Protein AF-A0A967HNA2-F1 (afdb_monomer_lite)

Radius of gyration: 12.86 Å; chains: 1; bounding box: 31×28×25 Å

Structure (mmCIF, N/CA/C/O backbone):
data_AF-A0A967HNA2-F1
#
_entry.id   AF-A0A967HNA2-F1
#
loop_
_atom_site.group_PDB
_atom_site.id
_atom_site.type_symbol
_atom_site.label_atom_id
_atom_site.label_alt_id
_atom_site.label_comp_id
_atom_site.label_asym_id
_atom_site.label_entity_id
_atom_site.label_seq_id
_atom_site.pdbx_PDB_ins_code
_atom_site.Cartn_x
_atom_site.Cartn_y
_atom_site.Cartn_z
_atom_site.occupancy
_atom_site.B_iso_or_equiv
_atom_site.auth_seq_id
_atom_site.auth_comp_id
_atom_site.auth_asym_id
_atom_site.auth_atom_id
_atom_site.pdbx_PDB_model_num
ATOM 1 N N . MET A 1 1 ? 14.738 -10.761 -9.903 1.00 48.09 1 MET A N 1
ATOM 2 C CA . MET A 1 1 ? 13.693 -10.034 -9.154 1.00 48.09 1 MET A CA 1
ATOM 3 C C . MET A 1 1 ? 12.443 -10.009 -10.006 1.00 48.09 1 MET A C 1
ATOM 5 O O . MET A 1 1 ? 12.567 -9.798 -11.205 1.00 48.09 1 MET A O 1
ATOM 9 N N . LEU A 1 2 ? 11.286 -10.300 -9.420 1.00 54.34 2 LEU A N 1
ATOM 10 C CA . LEU A 1 2 ? 9.999 -10.267 -10.107 1.00 54.34 2 LEU A CA 1
ATOM 11 C C . LEU A 1 2 ? 9.436 -8.846 -9.974 1.00 54.34 2 LEU A C 1
ATOM 13 O O . LEU A 1 2 ? 9.211 -8.406 -8.851 1.00 54.34 2 LEU A O 1
ATOM 17 N N . LEU A 1 3 ? 9.257 -8.134 -11.091 1.00 56.19 3 LEU A N 1
ATOM 18 C CA . LEU A 1 3 ? 8.514 -6.872 -11.096 1.00 56.19 3 LEU A CA 1
ATOM 19 C C . LEU A 1 3 ? 7.024 -7.213 -11.031 1.00 56.19 3 LEU A C 1
ATOM 21 O O . LEU A 1 3 ? 6.482 -7.767 -11.987 1.00 56.19 3 LEU A O 1
ATOM 25 N N . LEU A 1 4 ? 6.376 -6.903 -9.912 1.00 63.75 4 LEU A N 1
ATOM 26 C CA . LEU A 1 4 ? 4.923 -6.974 -9.793 1.00 63.75 4 LEU A CA 1
ATOM 27 C C . LEU A 1 4 ? 4.387 -5.553 -9.693 1.00 63.75 4 LEU A C 1
ATOM 29 O O . LEU A 1 4 ? 4.648 -4.846 -8.721 1.00 63.75 4 LEU A O 1
ATOM 33 N N . ASP A 1 5 ? 3.640 -5.153 -10.719 1.00 72.44 5 ASP A N 1
ATOM 34 C CA . ASP A 1 5 ? 2.912 -3.891 -10.717 1.00 72.44 5 ASP A CA 1
ATOM 35 C C . ASP A 1 5 ? 1.947 -3.848 -9.524 1.00 72.44 5 ASP A C 1
ATOM 37 O O . ASP A 1 5 ? 1.309 -4.846 -9.178 1.00 72.44 5 ASP A O 1
ATOM 41 N N . SER A 1 6 ? 1.813 -2.684 -8.899 1.00 70.31 6 SER A N 1
ATOM 42 C CA . SER A 1 6 ? 0.998 -2.499 -7.696 1.00 70.31 6 SER A CA 1
ATOM 43 C C . SER A 1 6 ? -0.483 -2.793 -7.935 1.00 70.31 6 SER A C 1
ATOM 45 O O . SER A 1 6 ? -1.171 -3.282 -7.040 1.00 70.31 6 SER A O 1
ATOM 47 N N . ARG A 1 7 ? -0.965 -2.621 -9.1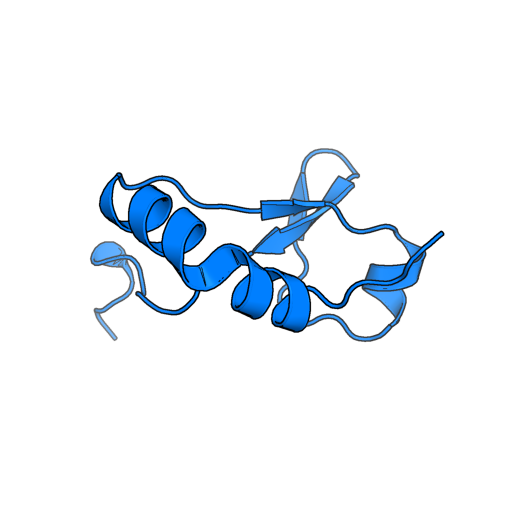73 1.00 74.38 7 ARG A N 1
ATOM 48 C CA . ARG A 1 7 ? -2.304 -3.076 -9.588 1.00 74.38 7 ARG A CA 1
ATOM 49 C C . ARG A 1 7 ? -2.447 -4.594 -9.522 1.00 74.38 7 ARG A C 1
ATOM 51 O O . ARG A 1 7 ? -3.419 -5.088 -8.964 1.00 74.38 7 ARG A O 1
ATOM 58 N N . PHE A 1 8 ? -1.460 -5.324 -10.036 1.00 78.50 8 PHE A N 1
ATOM 59 C CA . PHE A 1 8 ? -1.463 -6.785 -10.007 1.00 78.50 8 PHE A CA 1
ATOM 60 C C . PHE A 1 8 ? -1.384 -7.316 -8.571 1.00 78.50 8 PHE A C 1
ATOM 62 O O . PHE A 1 8 ? -2.059 -8.281 -8.222 1.00 78.50 8 PHE A O 1
ATOM 69 N N . LEU A 1 9 ? -0.608 -6.653 -7.706 1.00 77.81 9 LEU A N 1
ATOM 70 C CA . LEU A 1 9 ? -0.562 -6.988 -6.283 1.00 77.81 9 LEU A CA 1
ATOM 71 C C . LEU A 1 9 ? -1.916 -6.735 -5.598 1.00 77.81 9 LEU A C 1
ATOM 73 O O . LEU A 1 9 ? -2.367 -7.558 -4.801 1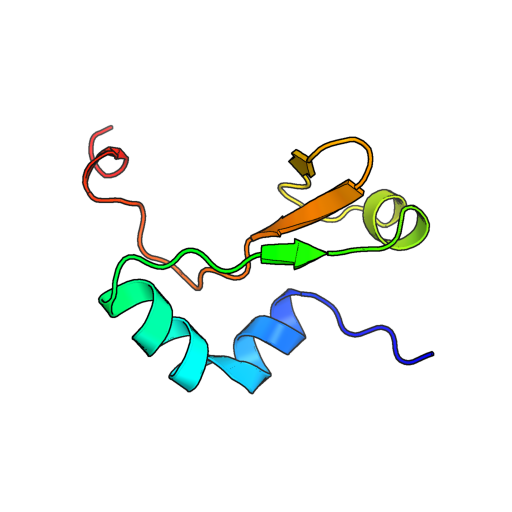.00 77.81 9 LEU A O 1
ATOM 77 N N . GLY A 1 10 ? -2.579 -5.628 -5.943 1.00 78.31 10 GLY A N 1
ATOM 78 C CA . GLY A 1 10 ? -3.931 -5.310 -5.487 1.00 78.31 10 GLY A CA 1
ATOM 79 C C . GLY A 1 10 ? -4.958 -6.371 -5.887 1.00 78.31 10 GLY A C 1
ATOM 80 O O . GLY A 1 10 ? -5.770 -6.776 -5.060 1.00 78.31 10 GLY A O 1
ATOM 81 N N . GLU A 1 11 ? -4.887 -6.879 -7.119 1.00 81.81 11 GLU A N 1
ATOM 82 C CA . GLU A 1 11 ? -5.747 -7.969 -7.599 1.00 81.81 11 GLU A CA 1
ATOM 83 C C . GLU A 1 11 ? -5.464 -9.286 -6.866 1.00 81.81 11 GLU A C 1
ATOM 85 O O . GLU A 1 11 ? -6.387 -9.939 -6.375 1.00 81.81 11 GLU A O 1
ATOM 90 N N . LEU A 1 12 ? -4.187 -9.656 -6.730 1.00 84.50 12 LEU A N 1
ATOM 91 C CA . LEU A 1 12 ? -3.770 -10.905 -6.091 1.00 84.50 12 LEU A CA 1
A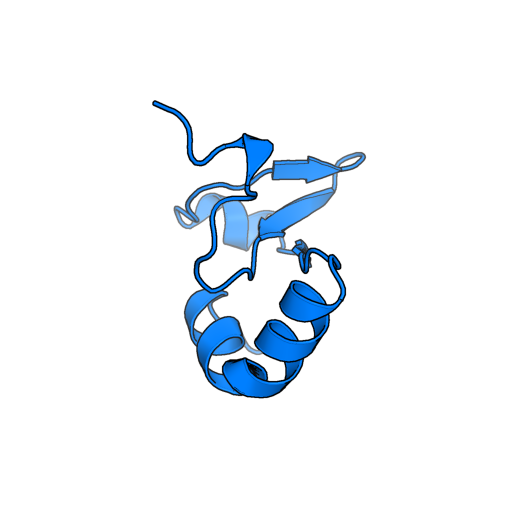TOM 92 C C . LEU A 1 12 ? -4.172 -10.972 -4.610 1.00 84.50 12 LEU A C 1
ATOM 94 O O . LEU A 1 12 ? -4.526 -12.039 -4.106 1.00 84.50 12 LEU A O 1
ATOM 98 N N . TYR A 1 13 ? -4.136 -9.834 -3.915 1.00 84.94 13 TYR A N 1
ATOM 99 C CA . TYR A 1 13 ? -4.438 -9.727 -2.487 1.00 84.94 13 TYR A CA 1
ATOM 100 C C . TYR A 1 13 ? -5.746 -8.987 -2.190 1.00 84.94 13 TYR A C 1
ATOM 102 O O . TYR A 1 13 ? -5.946 -8.541 -1.060 1.00 84.94 13 TYR A O 1
ATOM 110 N N . ALA A 1 14 ? -6.674 -8.909 -3.147 1.00 83.38 14 ALA A N 1
ATOM 111 C CA . ALA A 1 14 ? -7.910 -8.139 -3.003 1.00 83.38 14 ALA A CA 1
ATOM 112 C C . ALA A 1 14 ? -8.700 -8.488 -1.724 1.00 83.38 14 ALA A C 1
ATOM 114 O O . ALA A 1 14 ? -9.095 -7.606 -0.966 1.00 83.38 14 ALA A O 1
ATOM 115 N N . GLY A 1 15 ? -8.876 -9.782 -1.429 1.00 87.31 15 GLY A N 1
ATOM 116 C CA . GLY A 1 15 ? -9.601 -10.239 -0.236 1.00 87.31 15 GLY A CA 1
ATOM 117 C C . GLY A 1 15 ? -8.946 -9.808 1.088 1.00 87.31 15 GLY A C 1
ATOM 118 O O . GLY A 1 15 ? -9.615 -9.211 1.932 1.00 8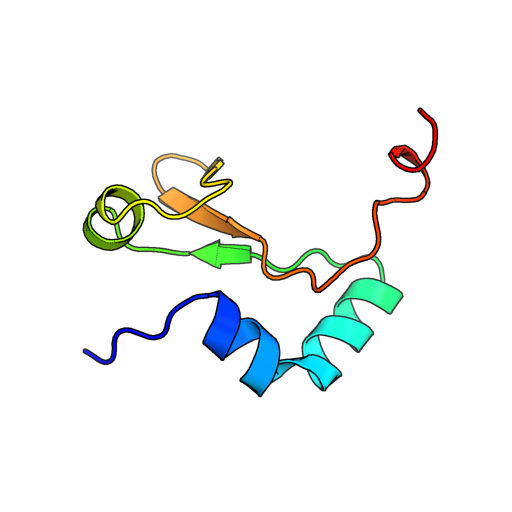7.31 15 GLY A O 1
ATOM 119 N N . PRO A 1 16 ? -7.654 -10.110 1.317 1.00 88.19 16 PRO A N 1
ATOM 120 C CA . PRO A 1 16 ? -6.919 -9.612 2.480 1.00 88.19 16 PRO A CA 1
ATOM 121 C C . PRO A 1 16 ? -6.892 -8.082 2.604 1.00 88.19 16 PRO A C 1
ATOM 123 O O . PRO A 1 16 ? -7.129 -7.573 3.699 1.00 88.19 16 PRO A O 1
ATOM 126 N N . LEU A 1 17 ? -6.661 -7.357 1.505 1.00 86.81 17 LEU A N 1
ATOM 127 C CA . LEU A 1 17 ? -6.617 -5.890 1.502 1.00 86.81 17 LEU A CA 1
ATOM 128 C C . LEU A 1 17 ? -7.966 -5.282 1.900 1.00 86.81 17 LEU A C 1
ATOM 130 O O . LEU A 1 17 ? -7.998 -4.373 2.724 1.00 86.81 17 LEU A O 1
ATOM 134 N N . ALA A 1 18 ? -9.076 -5.844 1.415 1.00 84.88 18 ALA A N 1
ATOM 135 C CA . ALA A 1 18 ? -10.415 -5.408 1.803 1.00 84.88 18 ALA A CA 1
ATOM 136 C C . ALA A 1 18 ? -10.681 -5.579 3.310 1.00 84.88 18 ALA A C 1
ATOM 138 O O . ALA A 1 18 ? -11.327 -4.734 3.926 1.00 84.88 18 ALA A O 1
ATOM 139 N N . ARG A 1 19 ? -10.162 -6.643 3.943 1.00 87.69 19 ARG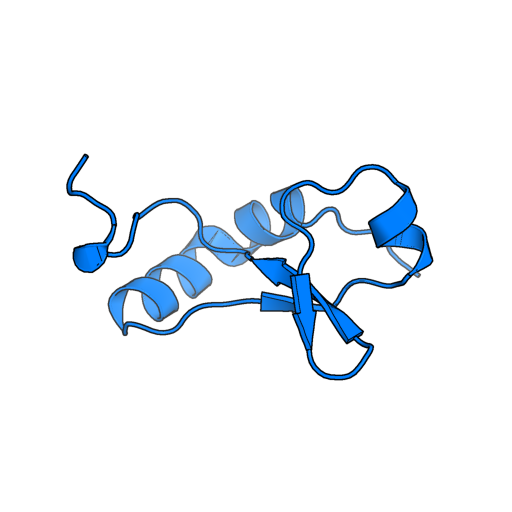 A N 1
ATOM 140 C CA . ARG A 1 19 ? -10.307 -6.838 5.400 1.00 87.69 19 ARG A CA 1
ATOM 141 C C . ARG A 1 19 ? -9.506 -5.819 6.206 1.00 87.69 19 ARG A C 1
ATOM 143 O O . ARG A 1 19 ? -9.982 -5.359 7.239 1.00 87.69 19 ARG A O 1
ATOM 150 N N . LEU A 1 20 ? -8.302 -5.476 5.747 1.00 87.31 20 LEU A N 1
ATOM 151 C CA . LEU A 1 20 ? -7.485 -4.434 6.373 1.00 87.31 20 LEU A CA 1
ATOM 152 C C . LEU A 1 20 ? -8.161 -3.067 6.247 1.00 87.31 20 LEU A C 1
ATOM 154 O O . LEU A 1 20 ? -8.274 -2.349 7.237 1.00 87.31 20 LEU A O 1
ATOM 158 N N . GLU A 1 21 ? -8.706 -2.757 5.074 1.00 85.06 21 GLU A N 1
ATOM 159 C CA . GLU A 1 21 ? -9.461 -1.526 4.842 1.00 85.06 21 GLU A CA 1
ATOM 160 C C . GLU A 1 21 ? -10.707 -1.435 5.739 1.00 85.06 21 GLU A C 1
ATOM 162 O O . GLU A 1 21 ? -10.922 -0.409 6.383 1.00 85.06 21 GLU A O 1
ATOM 167 N N . GLN A 1 22 ? -11.474 -2.522 5.887 1.00 86.25 22 GLN A N 1
ATOM 168 C CA . GLN A 1 22 ? -12.607 -2.602 6.826 1.00 86.25 22 GLN A CA 1
ATOM 169 C C . GLN A 1 22 ? -12.197 -2.398 8.292 1.00 86.25 22 GLN A C 1
ATOM 171 O O . GLN A 1 22 ? -12.995 -1.916 9.093 1.00 86.25 22 GLN A O 1
ATOM 176 N N . ALA A 1 23 ? -10.957 -2.739 8.644 1.00 89.50 23 ALA A N 1
ATOM 177 C CA . ALA A 1 23 ? -10.380 -2.490 9.962 1.00 89.50 23 ALA A CA 1
ATOM 178 C C . ALA A 1 23 ? -9.777 -1.076 10.106 1.00 89.50 23 ALA A C 1
ATOM 180 O O . ALA A 1 23 ? -9.184 -0.770 11.140 1.00 89.50 23 ALA A O 1
ATOM 181 N N . GLY A 1 24 ? -9.905 -0.213 9.091 1.00 83.56 24 GLY A N 1
ATOM 182 C CA . GLY A 1 24 ? -9.333 1.135 9.079 1.00 83.56 24 GLY A CA 1
ATOM 183 C C . GLY A 1 24 ? -7.818 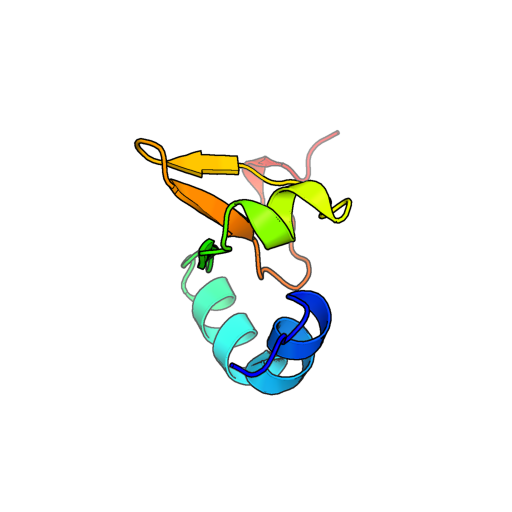1.165 8.856 1.00 83.56 24 GLY A C 1
ATOM 184 O O . GLY A 1 24 ? -7.172 2.166 9.161 1.00 83.56 24 GLY A O 1
ATOM 185 N N . VAL A 1 25 ? -7.236 0.078 8.343 1.00 86.44 25 VAL A N 1
ATOM 186 C CA . VAL A 1 25 ? -5.795 -0.062 8.108 1.00 86.44 25 VAL A CA 1
ATOM 187 C C . VAL A 1 25 ? -5.481 0.201 6.636 1.00 86.44 25 VAL A C 1
ATOM 189 O O . VAL A 1 25 ? -5.832 -0.581 5.754 1.00 86.44 25 VAL A O 1
ATOM 192 N N . GLY A 1 26 ? -4.774 1.301 6.370 1.00 85.31 26 GLY A N 1
ATOM 193 C CA . GLY A 1 26 ? -4.238 1.602 5.042 1.00 85.31 26 GLY A CA 1
ATOM 194 C C . GLY A 1 26 ? -3.052 0.700 4.700 1.00 85.31 26 GLY A C 1
ATOM 195 O O . GLY A 1 26 ? -2.193 0.454 5.545 1.00 85.31 26 GLY A O 1
ATOM 196 N N . THR A 1 27 ? -2.987 0.223 3.455 1.00 86.88 27 THR A N 1
ATOM 197 C CA . THR A 1 27 ? -1.880 -0.628 2.991 1.00 86.88 27 THR A CA 1
ATOM 198 C C . THR A 1 27 ? -1.029 0.101 1.959 1.00 86.88 27 THR A C 1
ATOM 200 O O . THR A 1 27 ? -1.549 0.636 0.977 1.00 86.88 27 THR A O 1
ATOM 203 N N . LEU A 1 28 ? 0.286 0.097 2.180 1.00 87.44 28 LEU A N 1
ATOM 204 C CA . LEU A 1 28 ? 1.280 0.716 1.310 1.00 87.44 28 LEU A CA 1
ATOM 205 C C . LEU A 1 28 ? 2.190 -0.361 0.718 1.00 87.44 28 LEU A C 1
ATOM 207 O O . LEU A 1 28 ? 2.627 -1.268 1.426 1.00 87.44 28 LEU A O 1
ATOM 211 N N . GLN A 1 29 ? 2.514 -0.230 -0.563 1.00 86.88 29 GLN A N 1
ATOM 212 C CA . GLN A 1 29 ? 3.593 -0.964 -1.205 1.00 86.88 29 GLN A CA 1
ATOM 213 C C . GLN A 1 29 ? 4.811 -0.055 -1.299 1.00 86.88 29 GLN A C 1
ATOM 215 O O . GLN A 1 29 ? 4.768 0.978 -1.966 1.00 86.88 29 GLN A O 1
ATOM 220 N N . ILE A 1 30 ? 5.907 -0.464 -0.664 1.00 88.62 30 ILE A N 1
ATOM 221 C CA . ILE A 1 30 ? 7.218 0.136 -0.913 1.00 88.62 30 ILE A CA 1
ATOM 222 C C . ILE A 1 30 ? 7.634 -0.234 -2.333 1.00 88.62 30 ILE A C 1
ATOM 224 O O . ILE A 1 30 ? 7.548 -1.399 -2.726 1.00 88.62 30 ILE A O 1
ATOM 228 N N . VAL A 1 31 ? 8.084 0.760 -3.085 1.00 84.75 31 VAL A N 1
ATOM 229 C CA . VAL A 1 31 ? 8.591 0.580 -4.444 1.00 84.75 31 VAL A CA 1
ATOM 230 C C . VAL A 1 31 ? 10.059 0.970 -4.488 1.00 84.75 31 VAL A C 1
ATOM 232 O O . VAL A 1 31 ? 10.553 1.715 -3.643 1.00 84.75 31 VAL A O 1
ATOM 235 N N . SER A 1 32 ? 10.792 0.450 -5.459 1.00 82.88 32 SER A N 1
ATOM 236 C CA . SER A 1 32 ? 12.149 0.902 -5.726 1.00 82.88 32 SER A CA 1
ATOM 237 C C . SER A 1 32 ? 12.142 2.277 -6.412 1.00 82.88 32 SER A C 1
ATOM 239 O O . SER A 1 32 ? 11.175 2.641 -7.090 1.00 82.88 32 SER A O 1
ATOM 241 N N . PRO A 1 33 ? 13.248 3.037 -6.320 1.00 76.38 33 PRO A N 1
ATOM 242 C CA . PRO A 1 33 ? 13.403 4.283 -7.070 1.00 76.38 33 PRO A CA 1
ATOM 243 C C . PRO A 1 33 ? 13.299 4.090 -8.587 1.00 76.38 33 PRO A C 1
ATOM 245 O O . PRO A 1 33 ? 12.888 4.987 -9.307 1.00 76.38 33 PRO A O 1
ATOM 248 N N . GLN A 1 34 ? 13.675 2.918 -9.099 1.00 78.94 34 GLN A N 1
ATOM 249 C CA . GLN A 1 34 ? 13.552 2.617 -10.524 1.00 78.94 34 GLN A CA 1
ATOM 250 C C . GLN A 1 34 ? 12.082 2.465 -10.916 1.00 78.94 34 GLN A C 1
ATOM 252 O O . GLN A 1 34 ? 11.669 3.000 -11.938 1.00 78.94 34 GLN A O 1
ATOM 257 N N . GLU A 1 35 ? 11.285 1.791 -10.085 1.00 76.25 35 GLU A N 1
ATOM 258 C CA . GLU A 1 35 ? 9.846 1.632 -10.299 1.00 76.25 35 GLU A CA 1
ATOM 259 C C . GLU A 1 35 ? 9.106 2.973 -10.229 1.00 76.25 35 GLU A C 1
ATOM 261 O O . GLU A 1 35 ? 8.234 3.217 -11.059 1.00 76.25 35 GLU A O 1
ATOM 266 N N . SER A 1 36 ? 9.481 3.887 -9.324 1.00 70.75 36 SER A N 1
ATOM 267 C CA . SER A 1 36 ? 8.861 5.222 -9.267 1.00 70.75 36 SER A CA 1
ATOM 268 C C . SER A 1 36 ? 9.105 6.057 -10.530 1.00 70.75 36 SER A C 1
ATOM 270 O O . SER A 1 36 ? 8.238 6.838 -10.923 1.00 70.75 36 SER A O 1
ATOM 272 N N . LEU A 1 37 ? 10.230 5.844 -11.218 1.00 76.50 37 LEU A N 1
ATOM 273 C CA . LEU A 1 37 ? 10.556 6.509 -12.484 1.00 76.50 37 LEU A CA 1
ATOM 274 C C . LEU A 1 37 ? 9.776 5.951 -13.687 1.00 76.50 37 LEU A C 1
ATOM 276 O O . LEU A 1 37 ? 9.741 6.595 -14.734 1.00 76.50 37 LEU A O 1
ATOM 280 N N . LEU A 1 38 ? 9.112 4.795 -13.556 1.00 74.81 38 LEU A N 1
ATOM 281 C CA . LEU A 1 38 ? 8.327 4.158 -14.626 1.00 74.81 38 LEU A CA 1
ATOM 282 C C . LEU A 1 38 ? 6.883 4.683 -14.728 1.00 74.81 38 LEU A C 1
ATOM 284 O O . LEU A 1 38 ? 6.016 4.031 -15.308 1.00 74.81 38 LEU A O 1
ATOM 288 N N . GLY A 1 39 ? 6.611 5.874 -14.190 1.00 68.38 39 GLY A N 1
ATOM 289 C CA . GLY A 1 39 ? 5.305 6.525 -14.319 1.00 68.38 39 GLY A CA 1
ATOM 290 C C . GLY A 1 39 ? 4.230 5.943 -13.402 1.00 68.38 39 GLY A C 1
ATOM 291 O O . GLY A 1 39 ? 3.042 5.990 -13.737 1.00 68.38 39 GLY A O 1
ATOM 292 N N . LEU A 1 40 ? 4.627 5.405 -12.243 1.00 74.56 40 LEU A N 1
ATOM 293 C CA . LEU A 1 40 ? 3.686 5.063 -11.180 1.00 74.56 40 LEU A CA 1
ATOM 294 C C . LEU A 1 40 ? 2.868 6.303 -10.795 1.00 74.56 40 LEU A C 1
ATOM 296 O O . LEU A 1 40 ? 3.395 7.404 -10.630 1.00 74.56 40 LEU A O 1
ATOM 300 N N . ARG A 1 41 ? 1.553 6.127 -10.659 1.00 70.81 41 ARG A N 1
ATOM 301 C CA . ARG A 1 41 ? 0.649 7.194 -10.219 1.00 70.81 41 ARG A CA 1
ATOM 302 C C . ARG A 1 41 ? 0.589 7.226 -8.695 1.00 70.81 41 ARG A C 1
ATOM 304 O O . ARG A 1 41 ? 0.623 6.177 -8.062 1.00 70.81 41 ARG A O 1
ATOM 311 N N . ASN A 1 42 ? 0.434 8.424 -8.130 1.00 75.50 42 ASN A N 1
ATOM 312 C CA . ASN A 1 42 ? 0.262 8.646 -6.689 1.00 75.50 42 ASN A CA 1
ATOM 313 C C . ASN A 1 42 ? 1.422 8.103 -5.828 1.00 75.50 42 ASN A C 1
ATOM 315 O O . ASN A 1 42 ? 1.188 7.546 -4.756 1.00 75.50 42 ASN A O 1
ATOM 319 N N . VAL A 1 43 ? 2.665 8.252 -6.301 1.00 84.69 43 VAL A N 1
ATOM 320 C CA . VAL A 1 43 ? 3.860 7.915 -5.513 1.00 84.69 43 VAL A CA 1
ATOM 321 C C . VAL A 1 43 ? 4.039 8.944 -4.398 1.00 84.69 43 VAL A C 1
ATOM 323 O O . VAL A 1 43 ? 4.115 10.144 -4.666 1.00 84.69 43 VAL A O 1
ATOM 326 N N . GLY A 1 44 ? 4.108 8.467 -3.158 1.00 86.62 44 GLY A N 1
ATOM 327 C CA . GLY A 1 44 ? 4.491 9.249 -1.985 1.00 86.62 44 GLY A CA 1
ATOM 328 C C . GLY A 1 44 ? 5.866 8.838 -1.465 1.00 86.62 44 GLY A C 1
ATOM 329 O O . GLY A 1 44 ? 6.458 7.872 -1.948 1.00 86.62 44 GLY A O 1
ATOM 330 N N . GLU A 1 45 ? 6.361 9.549 -0.453 1.00 90.19 45 GLU A N 1
ATOM 331 C CA . GLU A 1 45 ? 7.639 9.246 0.192 1.00 90.19 45 GLU A CA 1
ATOM 332 C C . GLU A 1 45 ? 7.521 9.299 1.722 1.00 90.19 45 GLU A C 1
ATOM 334 O O . GLU A 1 45 ? 6.901 10.210 2.274 1.00 90.19 45 GLU A O 1
ATOM 339 N N . ILE A 1 46 ? 8.120 8.322 2.409 1.00 87.62 46 ILE A N 1
ATOM 340 C CA . ILE A 1 46 ? 8.303 8.322 3.867 1.00 87.62 46 ILE A CA 1
ATOM 341 C C . ILE A 1 46 ? 9.797 8.179 4.143 1.00 87.62 46 ILE A C 1
ATOM 343 O O . ILE A 1 46 ? 10.379 7.125 3.900 1.00 87.62 46 ILE A O 1
ATOM 347 N N . GLY A 1 47 ? 10.423 9.245 4.646 1.00 90.19 47 GLY A N 1
ATOM 348 C CA . GLY A 1 47 ? 11.837 9.234 5.033 1.00 90.19 47 GLY A CA 1
ATOM 349 C C . GLY A 1 47 ? 12.793 8.789 3.918 1.00 90.19 47 GLY A C 1
ATOM 350 O O . GLY A 1 47 ? 13.676 7.978 4.185 1.00 90.19 47 GLY A O 1
ATOM 351 N N . GLY A 1 48 ? 12.618 9.258 2.678 1.00 88.12 48 GLY A N 1
ATOM 352 C CA . GLY A 1 48 ? 13.445 8.834 1.539 1.00 88.12 48 GLY A CA 1
ATOM 353 C C . GLY A 1 48 ? 12.897 7.639 0.761 1.00 88.12 48 GLY A C 1
ATOM 354 O O . GLY A 1 48 ? 13.378 7.356 -0.334 1.00 88.12 48 GLY A O 1
ATOM 355 N N . ILE A 1 49 ? 11.924 6.907 1.314 1.00 89.12 49 ILE A N 1
ATOM 356 C CA . ILE A 1 49 ? 11.465 5.632 0.755 1.00 89.12 49 ILE A CA 1
ATOM 357 C C . ILE A 1 49 ? 10.190 5.856 -0.064 1.00 89.12 49 ILE A C 1
ATOM 359 O O . ILE A 1 49 ? 9.166 6.244 0.514 1.00 89.12 49 ILE A O 1
ATOM 363 N N . PRO A 1 50 ? 10.211 5.595 -1.385 1.00 87.88 50 PRO A N 1
ATOM 364 C CA . PRO A 1 50 ? 9.034 5.769 -2.213 1.00 87.88 50 PRO A CA 1
ATOM 365 C C . PRO A 1 50 ? 8.031 4.634 -1.991 1.00 87.88 50 PRO A C 1
ATOM 367 O O . PRO A 1 50 ? 8.389 3.463 -1.833 1.00 87.88 50 PRO A O 1
ATOM 370 N N . PHE A 1 51 ? 6.748 4.982 -1.998 1.00 88.56 51 PHE A N 1
ATOM 371 C CA . PHE A 1 51 ? 5.657 4.031 -1.824 1.00 88.56 51 PHE A CA 1
ATOM 372 C C . PHE A 1 51 ? 4.444 4.390 -2.685 1.00 88.56 51 PHE A C 1
ATOM 374 O O . PHE A 1 51 ? 4.265 5.535 -3.103 1.00 88.56 51 PHE A O 1
ATOM 381 N N . VAL A 1 52 ? 3.573 3.407 -2.902 1.00 87.56 52 VAL A N 1
ATOM 382 C CA . VAL A 1 52 ? 2.243 3.577 -3.501 1.00 87.56 52 VAL A CA 1
ATOM 383 C C . VAL A 1 52 ? 1.178 2.958 -2.600 1.00 87.56 52 VAL A C 1
ATOM 385 O O . VAL A 1 52 ? 1.428 1.970 -1.911 1.00 87.56 52 VAL A O 1
ATOM 388 N N . GLY A 1 53 ? -0.019 3.539 -2.578 1.00 86.94 53 GLY A N 1
ATOM 389 C CA . GLY A 1 53 ? -1.157 2.951 -1.868 1.00 86.94 53 GLY A CA 1
ATOM 390 C C . GLY A 1 53 ? -1.737 1.756 -2.627 1.00 86.94 53 GLY A C 1
ATOM 391 O O . GLY A 1 53 ? -1.887 1.819 -3.845 1.00 86.94 53 GLY A O 1
ATOM 392 N N . LEU A 1 54 ? -2.094 0.689 -1.907 1.00 82.94 54 LEU A N 1
ATOM 393 C CA . LEU A 1 54 ? -2.751 -0.503 -2.465 1.00 82.94 54 LEU A CA 1
ATOM 394 C C . LEU A 1 54 ? -4.278 -0.527 -2.264 1.00 82.94 54 LEU A C 1
ATOM 396 O O . LEU A 1 54 ? -4.924 -1.493 -2.662 1.00 82.94 54 LEU A O 1
ATOM 400 N N . SER A 1 55 ? -4.873 0.500 -1.643 1.00 70.19 55 SER A N 1
ATOM 401 C CA . SER A 1 55 ? -6.320 0.533 -1.371 1.00 70.19 55 SER A CA 1
ATOM 402 C C . SER A 1 55 ? -7.154 0.467 -2.653 1.00 70.19 55 SER A C 1
ATOM 404 O O . SER A 1 55 ? -6.938 1.224 -3.599 1.00 70.19 55 SER A O 1
ATOM 406 N N . THR A 1 56 ? -8.143 -0.428 -2.661 1.00 63.66 56 THR A N 1
ATOM 407 C CA . THR A 1 56 ? -8.909 -0.844 -3.848 1.00 63.66 56 THR A CA 1
ATOM 408 C C . THR A 1 56 ? -10.240 -0.105 -4.021 1.00 63.66 56 THR A C 1
ATOM 410 O O . THR A 1 56 ? -11.120 -0.602 -4.713 1.00 63.66 56 THR A O 1
ATOM 413 N N . HIS A 1 57 ? -10.324 1.142 -3.545 1.00 57.62 57 HIS A N 1
ATOM 414 C CA . HIS A 1 57 ? -11.505 2.024 -3.503 1.00 57.62 57 HIS A CA 1
ATOM 415 C C . HIS A 1 57 ? -12.390 1.853 -2.263 1.00 57.62 57 HIS A C 1
ATOM 417 O O . HIS A 1 57 ? -13.457 1.256 -2.344 1.00 57.62 57 HIS A O 1
ATOM 423 N N . VAL A 1 58 ? -12.084 2.606 -1.208 1.00 48.44 58 VAL A N 1
ATOM 424 C CA . VAL A 1 58 ? -13.058 3.529 -0.616 1.00 48.44 58 VAL A CA 1
ATOM 425 C C . VAL A 1 58 ? -12.304 4.805 -0.234 1.00 48.44 58 VAL A C 1
ATOM 427 O O . VAL A 1 58 ? -11.327 4.762 0.511 1.00 48.44 58 VAL A O 1
ATOM 430 N N . LEU A 1 59 ? -12.725 5.960 -0.761 1.00 49.22 59 LEU A N 1
ATOM 431 C CA . LEU A 1 59 ? -12.322 7.247 -0.186 1.00 49.22 59 LEU A CA 1
ATOM 432 C C . LEU A 1 59 ? -12.604 7.182 1.323 1.00 49.22 59 LEU A C 1
ATOM 434 O O . LEU A 1 59 ? -13.717 6.796 1.693 1.00 49.22 59 LEU A O 1
ATOM 438 N N . PRO A 1 60 ? -11.658 7.559 2.203 1.00 52.16 60 PRO A N 1
ATOM 439 C CA . PRO A 1 60 ? -11.969 7.731 3.614 1.00 52.16 60 PRO A CA 1
ATOM 440 C C . PRO A 1 60 ? -13.261 8.556 3.741 1.00 52.16 60 PRO A C 1
ATOM 442 O O . PRO A 1 60 ? -13.429 9.499 2.966 1.00 52.16 60 PRO A O 1
ATOM 445 N N . PRO A 1 61 ? -14.174 8.281 4.690 1.00 51.31 61 PRO A N 1
ATOM 446 C CA . PRO A 1 61 ? -15.388 9.087 4.852 1.00 51.31 61 PRO A CA 1
ATOM 447 C C . PRO A 1 61 ? -15.099 10.593 4.987 1.00 51.31 61 PRO A C 1
ATOM 449 O O . PRO A 1 61 ? -15.918 11.424 4.606 1.00 51.31 61 PRO A O 1
ATOM 452 N N . SER A 1 62 ? -13.903 10.947 5.474 1.00 50.31 62 SER A N 1
ATOM 453 C CA . SER A 1 62 ? -13.392 12.319 5.546 1.00 50.31 62 SER A CA 1
ATOM 454 C C . SER A 1 62 ? -13.059 12.958 4.189 1.00 50.31 62 SER A C 1
ATOM 456 O O . SER A 1 62 ? -13.003 14.180 4.109 1.00 50.31 62 SER A O 1
ATOM 458 N N . GLN A 1 63 ? -12.858 12.168 3.132 1.00 46.50 63 GLN A N 1
ATOM 459 C CA . GLN A 1 63 ? -12.588 12.615 1.760 1.00 46.50 63 GLN A CA 1
ATOM 460 C C . GLN A 1 63 ? -13.772 12.411 0.800 1.00 46.50 63 GLN A C 1
ATOM 462 O O . GLN A 1 63 ? -13.714 12.853 -0.342 1.00 46.50 63 GLN A O 1
ATOM 467 N N . ALA A 1 64 ? -14.870 11.794 1.249 1.00 51.88 64 ALA A N 1
ATOM 468 C CA . ALA A 1 64 ? -16.081 11.584 0.449 1.00 51.88 64 ALA A CA 1
ATOM 469 C C . ALA A 1 64 ? -16.991 12.830 0.338 1.00 51.88 64 ALA A C 1
ATOM 471 O O . ALA A 1 64 ? -18.137 12.719 -0.093 1.00 51.88 64 ALA A O 1
ATOM 472 N N . ARG A 1 65 ? -16.517 14.012 0.752 1.00 45.31 65 ARG A N 1
ATOM 473 C CA . ARG A 1 65 ? -17.274 15.265 0.672 1.00 45.31 65 ARG A CA 1
ATOM 474 C C . ARG A 1 65 ? -16.522 16.267 -0.211 1.00 45.31 65 ARG A C 1
ATOM 476 O O . ARG A 1 65 ? -15.701 17.033 0.286 1.00 45.31 65 ARG A O 1
ATOM 483 N N . LEU A 1 66 ? -16.830 16.229 -1.506 1.00 40.41 66 LEU A N 1
ATOM 484 C CA . LEU A 1 66 ? -16.654 17.315 -2.474 1.00 40.41 66 LEU A CA 1
ATOM 485 C C . LEU A 1 66 ? -17.992 17.530 -3.180 1.00 40.41 66 LEU A C 1
ATOM 487 O O . LEU A 1 66 ? -18.595 16.509 -3.579 1.00 40.41 66 LEU A O 1
#

Foldseek 3Di:
DDDDDLVNVLVVCVPVLVVCVVVVHWDKDFDDPVVVVVPDPPWDDDPNTIIDTSRPDDDDPVRPPD

Sequence (66 aa):
MLLLDSRFLGELYAGPLARLEQAGVGTLQIVSPQESLLGLRNVGEIGGIPFVGLSTHVLPPSQARL

pLDDT: mean 75.53, std 14.23, range [40.41, 90.19]

Secondary structure (DSSP, 8-state):
-----HHHHHHHTHHHHHHHHHTT---EEE--HHHHTTT-TT-EEETTEEEEE---S---TTTS--